Protein AF-A0A2N5RNG7-F1 (afdb_monomer)

Sequence (85 aa):
MKKKVTIKLGKRTYSLVTDEDTEVVRKTIEKIEKDFRRYEEFVDEVGMDYILFVMLANTVLENMKMLEEVRNLKKKLSQFLKDGE

Radius of gyration: 18.48 Å; Cα contacts (8 Å, |Δi|>4): 42; chains: 1; bounding box: 42×34×50 Å

pLDDT: mean 92.5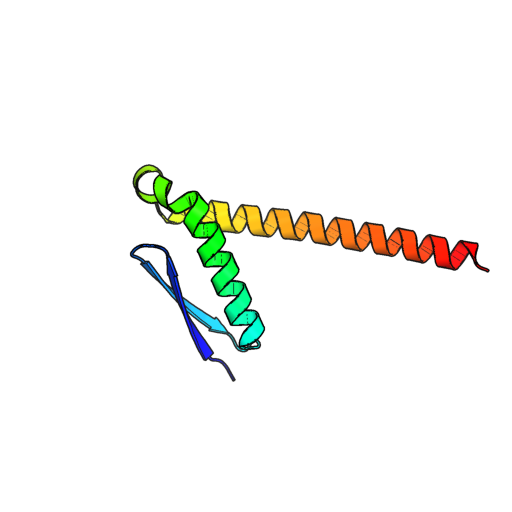8, std 7.08, range [52.16, 97.44]

Foldseek 3Di:
DWDWDWADQPPDIDIDIDPDDPVVVVVVSVVVNVLSVVCVVCCVPPNDVVSVVVVVVVVVVVVVVVVVVVVVVVVVVVVVVVVVD

Solvent-accessible surface area (backbone atoms only — not comparable to full-atom values): 5014 Å² total; per-residue (Å²): 113,78,43,82,44,78,47,70,58,89,95,44,79,46,79,48,78,46,61,69,56,69,67,60,51,50,55,50,48,54,48,53,49,56,57,44,65,79,48,53,88,47,34,87,78,67,35,62,68,52,53,54,48,50,54,49,52,52,52,53,53,50,52,53,51,52,51,50,51,52,52,51,51,51,51,53,52,56,49,56,62,60,77,72,111

Nearest PDB structures (foldseek):
  2mmv-assembly1_B  TM=7.332E-01  e=3.157E-02  Geobacillus stearothermophilus
  3vr4-assembly1_G  TM=3.329E-01  e=5.088E+00  Enterococcus hirae
  5knb-assembly1_G  TM=3.208E-01  e=7.561E+00  Enterococcus hirae ATCC 9790
  8dgf-assembly1_C  TM=2.383E-01  e=5.806E+00  Escherichia coli

Secondary structure (DSSP, 8-state):
--EEEEEEETTEEEEEEE-S-HHHHHHHHHHHHHHHHTTGGGHHHH-HHHHHHHHHHHHHHHHHHHHHHHHHHHHHHHHHHHTT-

Mean predicted aligned error: 5.01 Å

Structure (mmCIF, N/CA/C/O backbone):
data_AF-A0A2N5RNG7-F1
#
_entry.id   AF-A0A2N5RNG7-F1
#
loop_
_atom_site.group_PDB
_atom_site.id
_atom_site.type_symbol
_atom_site.label_atom_id
_atom_site.label_alt_id
_atom_site.label_comp_id
_atom_site.label_asym_id
_atom_site.label_entity_id
_atom_site.label_seq_id
_atom_site.pdbx_PDB_ins_code
_atom_site.Cartn_x
_atom_site.Cartn_y
_atom_site.Cartn_z
_atom_site.occupancy
_atom_site.B_iso_or_equiv
_atom_site.auth_seq_id
_atom_site.auth_comp_id
_atom_site.auth_asym_id
_atom_site.auth_atom_id
_atom_site.pdbx_PDB_model_num
ATOM 1 N N . MET A 1 1 ? 7.087 -21.217 4.571 1.00 79.50 1 MET A N 1
ATOM 2 C CA . MET A 1 1 ? 6.098 -21.582 5.617 1.00 79.50 1 MET A CA 1
ATOM 3 C C . MET A 1 1 ? 5.130 -20.421 5.754 1.00 79.50 1 MET A C 1
ATOM 5 O O . MET A 1 1 ? 5.600 -19.293 5.835 1.00 79.50 1 MET A O 1
ATOM 9 N N . LYS A 1 2 ? 3.814 -20.667 5.741 1.00 87.19 2 LYS A N 1
ATOM 10 C CA . LYS A 1 2 ? 2.820 -19.593 5.887 1.00 87.19 2 LYS A CA 1
ATOM 11 C C . LYS A 1 2 ? 2.896 -19.002 7.295 1.00 87.19 2 LYS A C 1
ATOM 13 O O . LYS A 1 2 ? 2.895 -19.746 8.273 1.00 87.19 2 LYS A O 1
ATOM 18 N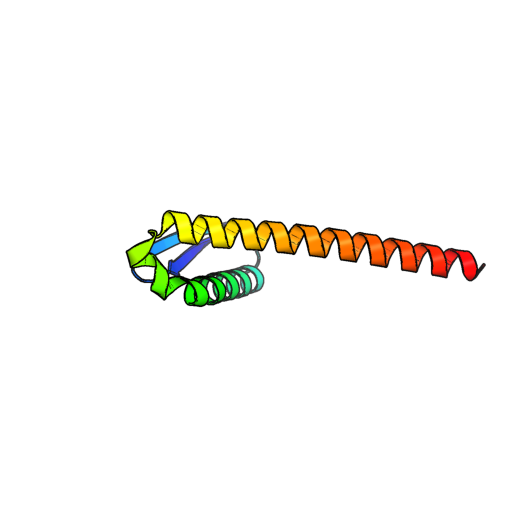 N . LYS A 1 3 ? 2.946 -17.679 7.391 1.00 88.50 3 LYS A N 1
ATOM 19 C CA . LYS A 1 3 ? 2.949 -16.907 8.635 1.00 88.50 3 LYS A CA 1
ATOM 20 C C . LYS A 1 3 ? 1.752 -15.967 8.670 1.00 88.50 3 LYS A C 1
ATOM 22 O O . LYS A 1 3 ? 1.323 -15.447 7.641 1.00 88.50 3 LYS A O 1
ATOM 27 N N . LYS A 1 4 ? 1.205 -15.770 9.870 1.00 92.31 4 LYS A N 1
ATOM 28 C CA . LYS A 1 4 ? 0.154 -14.786 10.133 1.00 92.31 4 LYS A CA 1
ATOM 29 C C . LYS A 1 4 ? 0.806 -13.458 10.500 1.00 92.31 4 LYS A C 1
ATOM 31 O O . LYS A 1 4 ? 1.700 -13.417 11.339 1.00 92.31 4 LYS A O 1
ATOM 36 N N . VAL A 1 5 ? 0.344 -12.395 9.870 1.00 92.25 5 VAL A N 1
ATOM 37 C CA . VAL A 1 5 ? 0.862 -11.038 9.996 1.00 92.25 5 VAL A CA 1
ATOM 38 C C . VAL A 1 5 ? -0.292 -10.139 10.396 1.00 92.25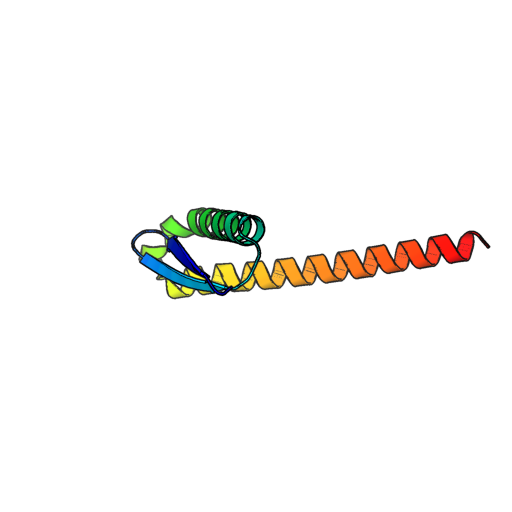 5 VAL A C 1
ATOM 40 O O . VAL A 1 5 ? -1.367 -10.210 9.804 1.00 92.25 5 VAL A O 1
ATOM 43 N N . THR A 1 6 ? -0.071 -9.302 11.400 1.00 92.06 6 THR A N 1
ATOM 44 C CA . THR A 1 6 ? -1.094 -8.407 11.933 1.00 92.06 6 THR A CA 1
ATOM 45 C C . THR A 1 6 ? -0.764 -6.972 11.553 1.00 92.06 6 THR A C 1
ATOM 47 O O . THR A 1 6 ? 0.371 -6.541 11.726 1.00 92.06 6 THR A O 1
ATOM 50 N N . ILE A 1 7 ? -1.756 -6.238 11.055 1.00 93.94 7 ILE A N 1
ATOM 51 C CA . ILE A 1 7 ? -1.630 -4.841 10.627 1.00 93.94 7 ILE A CA 1
ATOM 52 C C . ILE A 1 7 ? -2.627 -4.016 11.431 1.00 93.94 7 ILE A C 1
ATOM 54 O O . ILE A 1 7 ? -3.802 -4.384 11.518 1.00 93.94 7 ILE A O 1
ATOM 58 N N . LYS A 1 8 ? -2.181 -2.906 12.020 1.00 92.81 8 LYS A N 1
ATOM 59 C CA . LYS A 1 8 ? -3.046 -2.011 12.791 1.00 92.81 8 LYS A CA 1
ATOM 60 C C . LYS A 1 8 ? -3.266 -0.714 12.020 1.00 92.81 8 LYS A C 1
ATOM 62 O O . LYS A 1 8 ? -2.319 0.019 11.777 1.00 92.81 8 LYS A O 1
ATOM 67 N N . LEU A 1 9 ? -4.519 -0.425 11.679 1.00 94.19 9 LEU A N 1
ATOM 68 C CA . LEU A 1 9 ? -4.917 0.809 10.998 1.00 94.19 9 LEU A CA 1
ATOM 69 C C . LEU A 1 9 ? -5.939 1.532 11.877 1.00 94.19 9 LEU A C 1
ATOM 71 O O . LEU A 1 9 ? -7.080 1.080 12.028 1.00 94.19 9 LEU A O 1
ATOM 75 N N . GLY A 1 10 ? -5.492 2.601 12.537 1.00 89.31 10 GLY A N 1
ATOM 76 C CA . GLY A 1 10 ? -6.264 3.316 13.550 1.00 89.31 10 GLY A CA 1
ATOM 77 C C . GLY A 1 10 ? -6.714 2.383 14.681 1.00 89.31 10 GLY A C 1
ATOM 78 O O . GLY A 1 10 ? -5.905 1.737 15.357 1.00 89.31 10 GLY A O 1
ATOM 79 N N . LYS A 1 11 ? -8.033 2.283 14.875 1.00 89.38 11 LYS A N 1
ATOM 80 C CA . LYS A 1 11 ? -8.661 1.417 15.892 1.00 89.38 11 LYS A CA 1
ATOM 81 C C . LYS A 1 11 ? -8.907 -0.020 15.413 1.00 89.38 11 LYS A C 1
ATOM 83 O O . LYS A 1 11 ? -9.398 -0.833 16.191 1.00 89.38 11 LYS A O 1
ATOM 88 N N . ARG A 1 12 ? -8.602 -0.346 14.150 1.00 92.12 12 ARG A N 1
ATOM 89 C CA . ARG A 1 12 ? -8.861 -1.668 13.562 1.00 92.12 12 ARG A CA 1
ATOM 90 C C . ARG A 1 12 ? -7.587 -2.484 13.406 1.00 92.12 12 ARG A C 1
ATOM 92 O O . ARG A 1 12 ? -6.494 -1.959 13.200 1.00 92.12 12 ARG A O 1
ATOM 99 N N . THR A 1 13 ? -7.751 -3.797 13.484 1.00 94.25 13 THR A N 1
ATOM 100 C CA . THR A 1 13 ? -6.669 -4.766 13.338 1.00 94.25 13 THR A CA 1
ATOM 101 C C . THR A 1 13 ? -7.036 -5.769 12.259 1.00 94.25 13 THR A C 1
ATOM 103 O O . THR A 1 13 ? -8.095 -6.389 12.313 1.00 94.25 13 THR A O 1
ATOM 106 N N . TYR A 1 14 ? -6.144 -5.932 11.291 1.00 93.31 14 TYR A N 1
ATOM 107 C CA . TYR A 1 14 ? -6.287 -6.842 10.164 1.00 93.31 14 TYR A CA 1
ATOM 108 C C . TYR A 1 14 ? -5.261 -7.960 10.280 1.00 93.31 14 TYR A C 1
ATOM 110 O O . TYR A 1 14 ? -4.171 -7.769 10.818 1.00 93.31 14 TYR A O 1
ATOM 118 N N . SER A 1 15 ? -5.613 -9.145 9.790 1.00 92.12 15 SER A N 1
ATOM 119 C CA . SER A 1 15 ? -4.714 -10.294 9.748 1.00 92.12 15 SER A CA 1
ATOM 120 C C . SER A 1 15 ? -4.561 -10.788 8.319 1.00 92.12 15 SER A C 1
ATOM 122 O O . SER A 1 15 ? -5.545 -11.112 7.661 1.00 92.12 15 SER A O 1
ATOM 124 N N . LEU A 1 16 ? -3.316 -10.883 7.877 1.00 89.44 16 LEU A N 1
ATOM 125 C CA . LEU A 1 16 ? -2.889 -11.446 6.604 1.00 89.44 16 LEU A CA 1
ATOM 126 C C . LEU A 1 16 ? -2.214 -12.794 6.869 1.00 89.44 16 LEU A C 1
ATOM 128 O O . LEU A 1 16 ? -1.497 -12.946 7.856 1.00 89.44 16 LEU A O 1
ATOM 132 N N . VAL A 1 17 ? -2.399 -13.763 5.977 1.00 93.38 17 VAL A N 1
ATOM 133 C CA . VAL A 1 17 ? -1.583 -14.984 5.945 1.00 93.38 17 VAL A CA 1
ATOM 134 C C . VAL A 1 17 ? -0.764 -14.964 4.665 1.00 93.38 17 VAL A C 1
ATOM 136 O O . VAL A 1 17 ? -1.325 -14.839 3.582 1.00 93.38 17 VAL A O 1
ATOM 139 N N . THR A 1 18 ? 0.553 -15.078 4.791 1.00 93.06 18 THR A N 1
ATOM 140 C CA . THR A 1 18 ? 1.487 -15.006 3.662 1.00 93.06 18 THR A CA 1
ATOM 141 C C . THR A 1 18 ? 2.679 -15.926 3.892 1.00 93.06 18 THR A C 1
ATOM 143 O O . THR A 1 18 ? 3.025 -16.219 5.032 1.00 93.06 18 THR A O 1
ATOM 146 N N . ASP A 1 19 ? 3.293 -16.427 2.833 1.00 95.38 19 ASP A N 1
ATOM 147 C CA . ASP A 1 19 ? 4.569 -17.146 2.842 1.00 95.38 19 ASP A CA 1
ATOM 148 C C . ASP A 1 19 ? 5.738 -16.304 2.306 1.00 95.38 19 ASP A C 1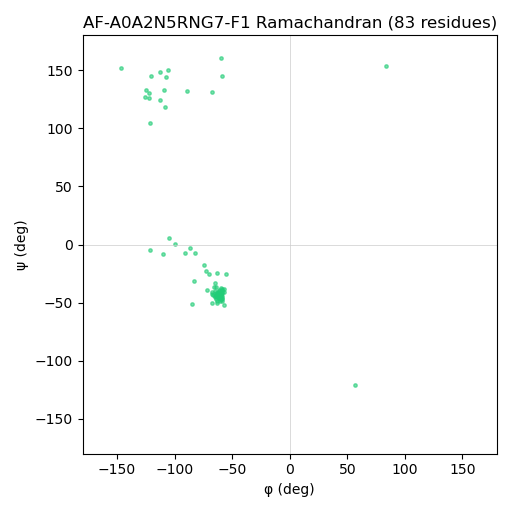
ATOM 150 O O . ASP A 1 19 ? 6.859 -16.806 2.245 1.00 95.38 19 ASP A O 1
ATOM 154 N N . GLU A 1 20 ? 5.487 -15.025 2.010 1.00 95.25 20 GLU A N 1
ATOM 155 C CA . GLU A 1 20 ? 6.477 -14.049 1.551 1.00 95.25 20 GLU A CA 1
ATOM 156 C C . GLU A 1 20 ? 7.620 -13.831 2.544 1.00 95.25 20 GLU A C 1
ATOM 158 O O . GLU A 1 20 ? 7.498 -14.072 3.752 1.00 95.25 20 GLU A O 1
ATOM 163 N N . ASP A 1 21 ? 8.732 -13.298 2.045 1.00 94.50 21 ASP A N 1
ATOM 164 C CA . ASP A 1 21 ? 9.883 -12.939 2.868 1.00 94.50 21 ASP A CA 1
ATOM 165 C C . ASP A 1 21 ? 9.527 -11.911 3.965 1.00 94.50 21 ASP A C 1
ATOM 167 O O . ASP A 1 21 ? 8.660 -11.052 3.806 1.00 94.50 21 ASP A O 1
ATOM 171 N N . THR A 1 22 ? 10.162 -12.021 5.136 1.00 90.88 22 THR A N 1
ATOM 172 C CA . THR A 1 22 ? 9.839 -11.167 6.295 1.00 90.88 22 THR A CA 1
ATOM 173 C C . THR A 1 22 ? 10.141 -9.697 6.038 1.00 90.88 22 THR A C 1
ATOM 175 O O . THR A 1 22 ? 9.367 -8.846 6.471 1.00 90.88 22 THR A O 1
ATOM 178 N N . GLU A 1 23 ? 11.214 -9.389 5.316 1.00 93.50 23 GLU A N 1
ATOM 179 C CA . GLU A 1 23 ? 11.579 -8.013 4.995 1.00 93.50 23 GLU A CA 1
ATOM 180 C C . GLU A 1 23 ? 10.611 -7.412 3.971 1.00 93.50 23 GLU A C 1
ATOM 182 O O . GLU A 1 23 ? 10.195 -6.260 4.108 1.00 93.50 23 GLU A O 1
ATOM 187 N N . VAL A 1 24 ? 10.184 -8.209 2.986 1.00 94.19 24 VAL A N 1
ATOM 188 C CA . VAL A 1 24 ? 9.141 -7.814 2.023 1.00 94.19 24 VAL A CA 1
ATOM 189 C C . VAL A 1 24 ? 7.832 -7.505 2.747 1.00 94.19 24 VAL A C 1
ATOM 191 O O . VAL A 1 24 ? 7.236 -6.445 2.539 1.00 94.19 24 VAL A O 1
ATOM 194 N N . VAL A 1 25 ? 7.409 -8.395 3.647 1.00 93.00 25 VAL A N 1
ATOM 195 C CA . VAL A 1 25 ? 6.220 -8.195 4.481 1.00 93.00 25 VAL A CA 1
ATOM 196 C C . VAL A 1 25 ? 6.350 -6.925 5.319 1.00 93.00 25 VAL A C 1
ATOM 198 O O . VAL A 1 25 ? 5.441 -6.100 5.291 1.00 93.00 25 VAL A O 1
ATOM 201 N N . ARG A 1 26 ? 7.477 -6.719 6.011 1.00 92.88 26 ARG A N 1
ATOM 202 C CA . ARG A 1 26 ? 7.713 -5.530 6.845 1.00 92.88 26 ARG A CA 1
ATOM 203 C C . ARG A 1 26 ? 7.574 -4.240 6.037 1.00 92.88 26 ARG A C 1
ATOM 205 O O . ARG A 1 26 ? 6.779 -3.380 6.406 1.00 92.88 26 ARG A O 1
ATOM 212 N N . LYS A 1 27 ? 8.273 -4.132 4.901 1.00 94.88 27 LYS A N 1
ATOM 213 C CA . LYS A 1 27 ? 8.186 -2.960 4.010 1.00 94.88 27 LYS A CA 1
ATOM 214 C C . LYS A 1 27 ? 6.767 -2.723 3.496 1.00 94.88 27 LYS A C 1
ATOM 216 O O . LYS A 1 27 ? 6.335 -1.579 3.372 1.00 94.88 27 LYS A O 1
ATOM 221 N N . THR A 1 28 ? 6.038 -3.800 3.209 1.00 92.38 28 THR A N 1
ATOM 222 C CA . THR A 1 28 ? 4.646 -3.718 2.752 1.00 92.38 28 THR A CA 1
ATOM 223 C C . THR A 1 28 ? 3.744 -3.139 3.838 1.00 92.38 28 THR A C 1
ATOM 225 O O . THR A 1 28 ? 2.967 -2.230 3.557 1.00 92.38 28 THR A O 1
ATOM 228 N N . ILE A 1 29 ? 3.878 -3.599 5.086 1.00 93.50 29 ILE A N 1
ATOM 229 C CA . ILE A 1 29 ? 3.121 -3.056 6.225 1.00 93.50 29 ILE A CA 1
ATOM 230 C C . IL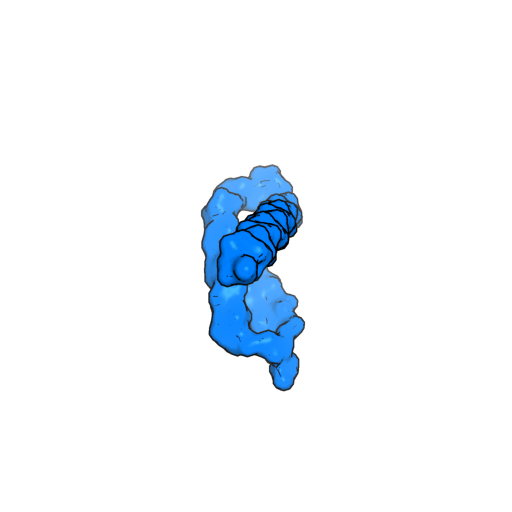E A 1 29 ? 3.450 -1.578 6.430 1.00 93.50 29 ILE A C 1
ATOM 232 O O . ILE A 1 29 ? 2.537 -0.765 6.542 1.00 93.50 29 ILE A O 1
ATOM 236 N N . GLU A 1 30 ? 4.733 -1.212 6.410 1.00 93.94 30 GLU A N 1
ATOM 237 C CA . GLU A 1 30 ? 5.167 0.179 6.577 1.00 93.94 30 GLU A CA 1
ATOM 238 C C . GLU A 1 30 ? 4.578 1.103 5.509 1.00 93.94 30 GLU A C 1
ATOM 240 O O . GLU A 1 30 ? 4.164 2.223 5.824 1.00 93.94 30 GLU A O 1
ATOM 245 N N . LYS A 1 31 ? 4.495 0.634 4.256 1.00 93.62 31 LYS A N 1
ATOM 246 C CA . LYS A 1 31 ? 3.820 1.363 3.177 1.00 93.62 31 LYS A CA 1
ATOM 247 C C . LYS A 1 31 ? 2.328 1.524 3.473 1.00 93.62 31 LYS A C 1
ATOM 249 O O . LYS A 1 31 ? 1.838 2.647 3.434 1.00 93.62 31 LYS A O 1
ATOM 254 N N . ILE A 1 32 ? 1.630 0.441 3.826 1.00 94.50 32 ILE A N 1
ATOM 255 C CA . ILE A 1 32 ? 0.189 0.470 4.130 1.00 94.50 32 ILE A CA 1
ATOM 256 C C . ILE A 1 32 ? -0.109 1.437 5.283 1.00 94.50 32 ILE A C 1
ATOM 258 O O . ILE A 1 32 ? -1.010 2.264 5.174 1.00 94.50 32 ILE A O 1
ATOM 262 N N . GLU A 1 33 ? 0.650 1.372 6.378 1.00 94.19 33 GLU A N 1
ATOM 263 C CA . GLU A 1 33 ? 0.467 2.258 7.532 1.00 94.19 33 GLU A CA 1
ATOM 264 C C . GLU A 1 33 ? 0.766 3.719 7.183 1.00 94.19 33 GLU A C 1
ATOM 266 O O . GLU A 1 33 ? 0.054 4.626 7.617 1.00 94.19 33 GLU A O 1
ATOM 271 N N . LYS A 1 34 ? 1.806 3.967 6.377 1.00 94.19 34 LYS A N 1
ATOM 272 C CA . LYS A 1 34 ? 2.130 5.310 5.886 1.00 94.19 34 LYS A CA 1
ATOM 273 C C . LYS A 1 34 ? 1.018 5.872 5.007 1.00 94.19 34 LYS A C 1
ATOM 275 O O . LYS A 1 34 ? 0.677 7.041 5.169 1.00 94.19 34 LYS A O 1
ATOM 280 N N . ASP A 1 35 ? 0.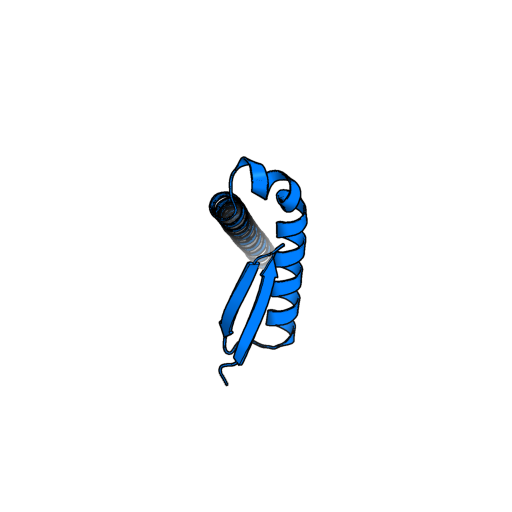470 5.066 4.107 1.00 93.69 35 ASP A N 1
ATOM 281 C CA . ASP A 1 35 ? -0.618 5.483 3.229 1.00 93.69 35 ASP A CA 1
ATOM 282 C C . ASP A 1 35 ? -1.896 5.735 4.032 1.00 93.69 35 ASP A C 1
ATOM 284 O O . ASP A 1 35 ? -2.547 6.755 3.821 1.00 93.69 35 ASP A O 1
ATOM 288 N N . PHE A 1 36 ? -2.201 4.893 5.022 1.00 96.12 36 PHE A N 1
ATOM 289 C CA . PHE A 1 36 ? -3.351 5.089 5.904 1.00 96.12 36 PHE A CA 1
ATOM 290 C C . PHE A 1 36 ? -3.274 6.399 6.698 1.00 96.12 36 PHE A C 1
ATOM 292 O O . PHE A 1 36 ? -4.266 7.119 6.762 1.00 96.12 36 PHE A O 1
ATOM 299 N N . ARG A 1 37 ? -2.101 6.766 7.238 1.00 95.25 37 ARG A N 1
ATOM 300 C CA . ARG A 1 37 ? -1.917 8.034 7.977 1.00 95.25 37 ARG A CA 1
ATOM 301 C C . ARG A 1 37 ? -2.316 9.278 7.179 1.00 95.25 37 ARG A C 1
ATOM 303 O O . ARG A 1 37 ? -2.660 10.288 7.775 1.00 95.25 37 ARG A O 1
ATOM 310 N N . ARG A 1 38 ? -2.280 9.223 5.843 1.00 94.56 38 ARG A N 1
ATOM 311 C CA . ARG A 1 38 ? -2.695 10.336 4.968 1.00 94.56 38 ARG A CA 1
ATOM 312 C C . ARG A 1 38 ? -4.209 10.512 4.897 1.00 94.56 38 ARG A C 1
ATOM 314 O O . ARG A 1 38 ? -4.666 11.541 4.418 1.00 94.56 38 ARG A O 1
ATOM 321 N N . TYR A 1 39 ? -4.953 9.489 5.300 1.00 94.81 39 TYR A N 1
ATOM 322 C CA . TYR A 1 39 ? -6.402 9.433 5.183 1.00 94.81 39 TYR A CA 1
ATOM 323 C C . TYR A 1 39 ? -7.109 9.242 6.529 1.00 94.81 39 TYR A C 1
ATOM 325 O O . TYR A 1 39 ? -8.335 9.254 6.577 1.00 94.81 39 TYR A O 1
ATOM 333 N N . GLU A 1 40 ? -6.349 9.049 7.610 1.00 94.06 40 GLU A N 1
ATOM 334 C CA . GLU A 1 40 ? -6.870 8.723 8.938 1.00 94.06 40 GLU A CA 1
ATOM 335 C C . GLU A 1 40 ? -7.871 9.770 9.443 1.00 94.06 40 GLU A C 1
ATOM 337 O O . GLU A 1 40 ? -8.899 9.401 10.006 1.00 94.06 40 GLU A O 1
ATOM 342 N N . GLU A 1 41 ? -7.627 11.054 9.170 1.00 94.88 41 GLU A N 1
ATOM 343 C CA . GLU A 1 41 ? -8.515 12.154 9.571 1.00 94.88 41 GLU A CA 1
ATOM 344 C C . GLU A 1 41 ? -9.907 12.095 8.921 1.00 94.88 41 GLU A C 1
ATOM 346 O O . GLU A 1 41 ? -10.875 12.575 9.502 1.00 94.88 41 GLU A O 1
ATOM 351 N N . PHE A 1 42 ? -10.036 11.448 7.759 1.00 95.12 42 PHE A N 1
ATOM 352 C CA . PHE A 1 42 ? -11.307 11.335 7.039 1.00 95.12 42 PHE A CA 1
ATOM 353 C C . PHE A 1 42 ? -12.099 10.083 7.431 1.00 95.12 42 PHE A C 1
ATOM 355 O O . PHE A 1 42 ? -13.238 9.918 7.000 1.00 95.12 42 PHE A O 1
ATOM 362 N N . VAL A 1 43 ? -11.533 9.178 8.238 1.00 94.62 43 VAL A N 1
ATOM 363 C CA . VAL A 1 43 ? -12.178 7.894 8.573 1.00 94.62 43 VAL A CA 1
ATOM 364 C C . VAL A 1 43 ? -13.539 8.099 9.237 1.00 94.62 43 VAL A C 1
ATOM 366 O O . VAL A 1 43 ? -14.468 7.349 8.934 1.00 94.62 43 VAL A O 1
ATOM 369 N N . ASP A 1 44 ? -13.669 9.105 10.102 1.00 93.94 44 ASP A N 1
ATOM 370 C CA . ASP A 1 44 ? -14.927 9.408 10.793 1.00 93.94 44 ASP A CA 1
ATOM 371 C C . ASP A 1 44 ? -15.977 10.040 9.855 1.00 93.94 44 ASP A C 1
ATOM 373 O O . ASP A 1 44 ? -17.173 9.921 10.113 1.00 93.94 44 ASP A O 1
ATOM 377 N N . GLU A 1 45 ? -15.552 10.661 8.749 1.00 96.06 45 GLU A N 1
ATOM 378 C CA . GLU A 1 45 ? -16.434 11.295 7.761 1.00 96.06 45 GLU A CA 1
ATOM 379 C C . GLU A 1 45 ? -16.954 10.293 6.720 1.00 96.06 45 GLU A C 1
ATOM 381 O O . GLU A 1 45 ? -18.156 10.212 6.472 1.00 96.06 45 GLU A O 1
ATOM 386 N N . VAL A 1 46 ? -16.052 9.522 6.103 1.00 96.06 46 VAL A N 1
ATOM 387 C CA . VAL A 1 46 ? -16.374 8.679 4.932 1.00 96.06 46 VAL A CA 1
ATOM 388 C C . VAL A 1 46 ? -16.360 7.179 5.227 1.00 96.06 46 VAL A C 1
ATOM 390 O O . VAL A 1 46 ? -16.777 6.370 4.398 1.00 96.06 46 VAL A O 1
ATOM 393 N N . GLY A 1 47 ? -15.905 6.791 6.417 1.00 95.00 47 GLY A N 1
ATOM 394 C CA . GLY A 1 47 ? -15.827 5.403 6.847 1.00 95.00 47 GLY A CA 1
ATOM 395 C C . GLY A 1 47 ? -14.568 4.671 6.374 1.00 95.00 47 GLY A C 1
ATOM 396 O O . GLY A 1 47 ? -13.964 4.959 5.339 1.00 95.00 47 GLY A O 1
ATOM 397 N N . MET A 1 48 ? -14.186 3.653 7.149 1.00 94.56 48 MET A N 1
ATOM 398 C CA . MET A 1 48 ? -12.972 2.862 6.920 1.00 94.56 48 MET A CA 1
ATOM 399 C C . MET A 1 48 ? -12.943 2.183 5.544 1.00 94.56 48 MET A C 1
ATOM 401 O O . MET A 1 48 ? -11.894 2.136 4.905 1.00 94.56 48 MET A O 1
ATOM 405 N N . ASP A 1 49 ? -14.075 1.646 5.091 1.00 95.25 49 ASP A N 1
ATOM 406 C CA . ASP A 1 49 ? -14.138 0.863 3.853 1.00 95.25 49 ASP A CA 1
ATOM 407 C C . ASP A 1 49 ? -13.833 1.736 2.629 1.00 95.25 49 ASP A C 1
ATOM 409 O O . ASP A 1 49 ? -13.122 1.306 1.719 1.00 95.25 49 ASP A O 1
ATOM 413 N N . TYR A 1 50 ? -14.285 2.995 2.649 1.00 96.12 50 TYR A N 1
ATOM 414 C CA . TYR A 1 50 ? -13.961 3.970 1.614 1.00 96.12 50 TYR A CA 1
ATOM 415 C C . TYR A 1 50 ? -12.463 4.298 1.603 1.00 96.12 50 TYR A C 1
ATOM 417 O O . TYR A 1 50 ? -11.837 4.285 0.544 1.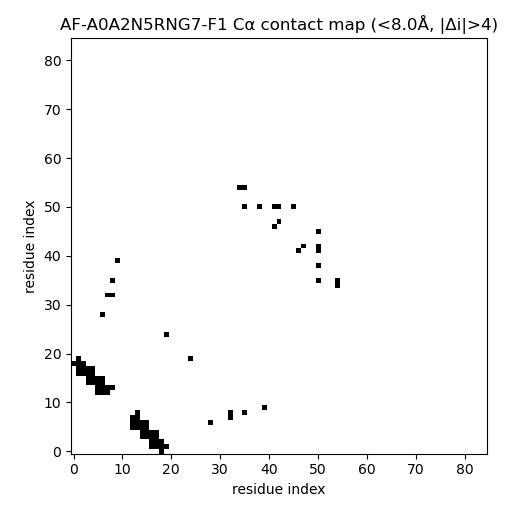00 96.12 50 TYR A O 1
ATOM 425 N N . ILE A 1 51 ? -11.854 4.508 2.777 1.00 96.19 51 ILE A N 1
ATOM 426 C CA . ILE A 1 51 ? -10.407 4.748 2.884 1.00 96.19 51 ILE A CA 1
ATOM 427 C C . ILE A 1 51 ? -9.602 3.570 2.330 1.00 96.19 51 ILE A C 1
ATOM 429 O O . ILE A 1 51 ? -8.692 3.766 1.523 1.00 96.19 51 ILE A O 1
ATOM 433 N N . LEU A 1 52 ? -9.960 2.341 2.706 1.00 95.00 52 LEU A N 1
ATOM 434 C CA . LEU A 1 52 ? -9.300 1.138 2.199 1.00 95.00 52 LEU A CA 1
ATOM 435 C C . LEU A 1 52 ? -9.447 1.003 0.678 1.00 95.00 52 LEU A C 1
ATOM 437 O O . LEU A 1 52 ? -8.479 0.644 0.004 1.00 95.00 52 LEU A O 1
ATOM 441 N N . PHE A 1 53 ? -10.620 1.331 0.127 1.00 96.31 53 PHE A N 1
ATOM 442 C CA . PHE A 1 53 ? -10.837 1.345 -1.318 1.00 96.31 53 PHE A CA 1
ATOM 443 C C . PHE A 1 53 ? -9.952 2.379 -2.024 1.00 96.31 53 PHE A C 1
ATOM 445 O O . PHE A 1 53 ? -9.305 2.046 -3.016 1.00 96.31 53 PHE A O 1
ATOM 452 N N . VAL A 1 54 ? -9.854 3.605 -1.499 1.00 95.69 54 VAL A N 1
ATOM 453 C CA . VAL A 1 54 ? -8.978 4.649 -2.060 1.00 95.69 54 VAL A CA 1
ATOM 454 C C . VAL A 1 54 ? -7.511 4.214 -2.023 1.00 95.69 54 VAL A C 1
ATOM 456 O O . VAL A 1 54 ? -6.804 4.349 -3.022 1.00 95.69 54 VAL A O 1
ATOM 459 N N . MET A 1 55 ? -7.047 3.645 -0.907 1.00 95.50 55 MET A N 1
ATOM 460 C CA . MET A 1 55 ? -5.681 3.120 -0.787 1.00 95.50 55 MET A CA 1
ATOM 461 C C . MET A 1 55 ? -5.399 2.018 -1.820 1.00 95.50 55 MET A C 1
ATOM 463 O O . MET A 1 55 ? -4.347 2.024 -2.469 1.00 95.50 55 MET A O 1
ATOM 467 N N . LEU A 1 56 ? -6.347 1.096 -2.015 1.00 95.06 56 LEU A N 1
ATOM 4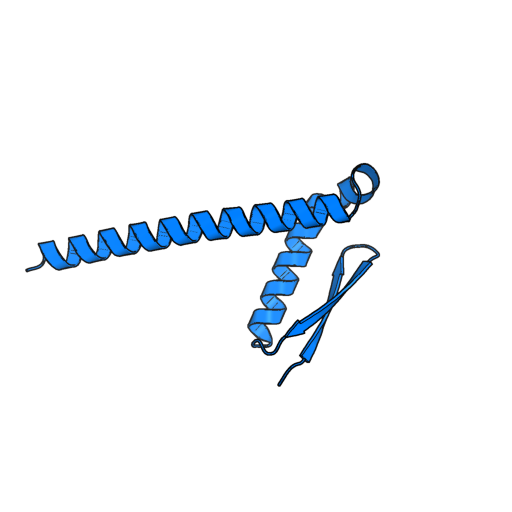68 C CA . LEU A 1 56 ? -6.243 0.044 -3.023 1.00 95.06 56 LEU A CA 1
ATOM 469 C C . LEU A 1 56 ? -6.203 0.627 -4.441 1.00 95.06 56 LEU A C 1
ATOM 471 O O . LEU A 1 56 ? -5.317 0.274 -5.218 1.00 95.06 56 LEU A O 1
ATOM 475 N N . ALA A 1 57 ? -7.116 1.543 -4.771 1.00 96.12 57 ALA A N 1
ATOM 476 C CA . ALA A 1 57 ? -7.180 2.182 -6.082 1.00 96.12 57 ALA A CA 1
ATOM 477 C C . ALA A 1 57 ? -5.875 2.922 -6.411 1.00 96.12 57 ALA A C 1
ATOM 479 O O . ALA A 1 57 ? -5.322 2.752 -7.498 1.00 96.12 57 ALA A O 1
ATOM 480 N N . ASN A 1 58 ? -5.327 3.668 -5.450 1.00 95.44 58 ASN A N 1
ATOM 481 C CA . ASN A 1 58 ? -4.050 4.362 -5.609 1.00 95.44 58 ASN A CA 1
ATOM 482 C C . ASN A 1 58 ? -2.887 3.391 -5.834 1.00 95.44 58 ASN A C 1
ATOM 484 O O . ASN A 1 58 ? -2.064 3.623 -6.718 1.00 95.44 58 ASN A O 1
ATOM 488 N N . THR A 1 59 ? -2.852 2.278 -5.097 1.00 94.75 59 THR A N 1
ATOM 489 C CA . THR A 1 59 ? -1.832 1.233 -5.275 1.00 94.75 59 THR A CA 1
ATOM 490 C C . THR A 1 59 ? -1.913 0.604 -6.668 1.00 94.75 59 THR A C 1
ATOM 492 O O . THR A 1 59 ? -0.894 0.408 -7.328 1.00 94.75 59 THR A O 1
ATOM 495 N N . VAL A 1 60 ? -3.125 0.317 -7.155 1.00 96.44 60 VAL A N 1
ATOM 496 C CA . VAL A 1 60 ? -3.338 -0.225 -8.506 1.00 96.44 60 VAL A CA 1
ATOM 497 C C . VAL A 1 60 ? -2.893 0.777 -9.574 1.00 96.44 60 VAL A C 1
ATOM 499 O O . VAL A 1 60 ? -2.199 0.393 -10.515 1.00 96.44 60 VAL A O 1
ATOM 502 N N . LEU A 1 61 ? -3.230 2.061 -9.420 1.00 96.75 61 LEU A N 1
ATOM 503 C CA . LEU A 1 61 ? -2.803 3.116 -10.343 1.00 96.75 61 LEU A CA 1
ATOM 504 C C . LEU A 1 61 ? -1.277 3.271 -10.379 1.00 96.75 61 LEU A C 1
ATOM 506 O O . LEU A 1 61 ? -0.705 3.410 -11.459 1.00 96.75 61 LEU A O 1
ATOM 510 N N . GLU A 1 62 ? -0.611 3.229 -9.225 1.00 94.88 62 GLU A N 1
ATOM 511 C CA . GLU A 1 62 ? 0.853 3.280 -9.130 1.00 94.88 62 GLU A CA 1
ATOM 512 C C . GLU A 1 62 ? 1.501 2.086 -9.846 1.00 94.88 62 GLU A C 1
ATOM 514 O O . GLU A 1 62 ? 2.389 2.273 -10.677 1.00 94.88 62 GLU A O 1
ATOM 519 N N . ASN A 1 63 ? 0.987 0.871 -9.625 1.00 95.69 63 ASN A N 1
ATOM 520 C CA . ASN A 1 63 ? 1.474 -0.334 -10.300 1.00 95.69 63 ASN A CA 1
ATOM 521 C C . ASN A 1 63 ? 1.304 -0.260 -11.826 1.00 95.69 63 ASN A C 1
ATOM 523 O O . ASN A 1 63 ? 2.192 -0.684 -12.568 1.00 95.69 63 ASN A O 1
ATOM 527 N N . MET A 1 64 ? 0.190 0.301 -12.312 1.00 97.06 64 MET A N 1
ATOM 528 C CA . MET A 1 64 ? -0.036 0.499 -13.748 1.00 97.06 64 MET A CA 1
ATOM 529 C C . MET A 1 64 ? 0.976 1.476 -14.358 1.00 97.06 64 MET A C 1
ATOM 531 O O . MET A 1 64 ? 1.513 1.196 -15.432 1.00 97.06 64 MET A O 1
ATOM 535 N N . LYS A 1 65 ? 1.291 2.575 -13.659 1.00 96.94 65 LYS A N 1
ATOM 536 C CA . LYS A 1 65 ? 2.324 3.533 -14.086 1.00 96.94 65 LYS A CA 1
ATOM 537 C C . LYS A 1 65 ? 3.711 2.894 -14.110 1.00 96.94 65 LYS A C 1
ATOM 539 O O . LYS A 1 65 ? 4.403 2.989 -15.119 1.00 96.94 65 LYS A O 1
ATOM 544 N N . MET A 1 66 ? 4.086 2.168 -13.054 1.00 97.00 66 MET A N 1
ATOM 545 C CA . MET A 1 66 ? 5.368 1.454 -12.996 1.00 97.00 66 MET A CA 1
ATOM 546 C C . MET A 1 66 ? 5.508 0.437 -14.136 1.00 97.00 66 MET A C 1
ATOM 548 O O . MET A 1 66 ? 6.565 0.331 -14.756 1.00 97.00 66 MET A O 1
ATOM 552 N N . LEU A 1 67 ? 4.440 -0.300 -14.457 1.00 96.38 67 LEU A N 1
ATOM 553 C CA . LEU A 1 67 ? 4.444 -1.250 -15.570 1.00 96.38 67 LEU A CA 1
ATOM 554 C C . LEU A 1 67 ? 4.691 -0.554 -16.916 1.00 96.38 67 LEU A C 1
ATOM 556 O O . LEU A 1 67 ? 5.416 -1.076 -17.767 1.00 96.38 67 LEU A O 1
ATOM 560 N N . GLU A 1 68 ? 4.089 0.614 -17.122 1.00 97.44 68 GLU A N 1
ATOM 561 C CA . GLU A 1 68 ? 4.302 1.422 -18.319 1.00 97.44 68 GLU A CA 1
ATOM 562 C C . GLU A 1 68 ? 5.737 1.959 -18.402 1.00 97.44 68 GLU A C 1
ATOM 564 O O . GLU A 1 68 ? 6.380 1.840 -19.448 1.00 97.44 68 GLU A O 1
ATOM 569 N N . GLU A 1 69 ? 6.285 2.459 -17.295 1.00 97.12 69 GLU A N 1
ATOM 570 C CA . GLU A 1 69 ? 7.676 2.911 -17.210 1.00 97.12 69 GLU A CA 1
ATOM 571 C C . GLU A 1 69 ? 8.661 1.784 -17.538 1.00 97.12 69 GLU A C 1
ATOM 573 O O . GLU A 1 69 ? 9.550 1.965 -18.373 1.00 97.12 69 GLU A O 1
ATOM 578 N N . VAL A 1 70 ? 8.462 0.588 -16.976 1.00 97.31 70 VAL A N 1
ATOM 579 C CA . VAL A 1 70 ? 9.279 -0.597 -17.283 1.00 97.31 70 VAL A CA 1
ATOM 580 C C . VAL A 1 70 ? 9.198 -0.955 -18.768 1.00 97.31 70 VAL A C 1
ATOM 582 O O . VAL A 1 70 ? 10.223 -1.237 -19.394 1.00 97.31 70 VAL A O 1
ATOM 585 N N . ARG A 1 71 ? 8.003 -0.911 -19.376 1.00 96.06 71 ARG A N 1
ATOM 586 C CA . ARG A 1 71 ? 7.842 -1.143 -20.824 1.00 96.06 71 ARG A CA 1
ATOM 587 C C . ARG A 1 71 ? 8.596 -0.102 -21.648 1.00 96.06 71 ARG A C 1
ATOM 589 O O . ARG A 1 71 ? 9.227 -0.463 -22.641 1.00 96.06 71 ARG A O 1
ATOM 596 N N . ASN A 1 72 ? 8.553 1.164 -21.246 1.00 96.44 72 ASN A N 1
ATOM 597 C CA . ASN A 1 72 ? 9.244 2.249 -21.937 1.00 96.44 72 ASN A CA 1
ATOM 598 C C . ASN A 1 72 ? 10.767 2.125 -21.818 1.00 96.44 72 ASN A C 1
ATOM 600 O O . ASN A 1 72 ? 11.469 2.263 -22.819 1.00 96.44 72 ASN A O 1
ATOM 604 N N . LEU A 1 73 ? 11.284 1.788 -20.634 1.00 96.31 73 LEU A N 1
ATOM 605 C CA . LEU A 1 73 ? 12.708 1.514 -20.430 1.00 96.31 73 LEU A CA 1
ATOM 606 C C . LEU A 1 73 ? 13.173 0.316 -21.263 1.00 96.31 73 LEU A C 1
ATOM 608 O O . LEU A 1 73 ? 14.203 0.398 -21.931 1.00 96.31 73 LEU A O 1
ATOM 612 N N . LYS A 1 74 ? 12.380 -0.762 -21.312 1.00 95.38 74 LYS A N 1
ATOM 613 C CA . LYS A 1 74 ? 12.676 -1.930 -22.151 1.00 95.38 74 LYS A CA 1
ATOM 614 C C . LYS A 1 74 ? 12.765 -1.558 -23.633 1.00 95.38 74 LYS A C 1
ATOM 616 O O . LYS A 1 74 ? 13.693 -1.994 -24.305 1.00 95.38 74 LYS A O 1
ATOM 621 N N . LYS A 1 75 ? 11.845 -0.722 -24.135 1.00 94.31 75 LYS A N 1
ATOM 622 C CA . LYS A 1 75 ? 11.889 -0.220 -25.521 1.00 94.31 75 LYS A CA 1
ATOM 623 C C . LYS A 1 75 ? 13.167 0.573 -25.800 1.00 94.31 75 LYS A C 1
ATOM 625 O O . LYS A 1 75 ? 13.817 0.300 -26.803 1.00 94.31 75 LYS A O 1
ATOM 630 N N . LYS A 1 76 ? 13.546 1.498 -24.909 1.00 94.44 76 LYS A N 1
ATOM 631 C CA . LYS A 1 76 ? 14.777 2.296 -25.048 1.00 94.44 76 LYS A CA 1
ATOM 632 C C . LYS A 1 76 ? 16.030 1.418 -25.072 1.00 94.44 76 LYS A C 1
ATOM 634 O O . LYS A 1 76 ? 16.887 1.614 -25.924 1.00 94.44 76 LYS A O 1
ATOM 639 N N . LEU A 1 77 ? 16.110 0.422 -24.186 1.00 94.25 77 LEU A N 1
ATOM 640 C CA . LEU A 1 77 ? 17.217 -0.541 -24.168 1.00 94.25 77 LEU A CA 1
ATOM 641 C C . LEU A 1 77 ? 17.293 -1.346 -25.470 1.00 94.25 77 LEU A C 1
ATOM 643 O O . LEU A 1 77 ? 18.370 -1.502 -26.031 1.00 94.25 77 LEU A O 1
ATOM 647 N N . SER A 1 78 ? 16.156 -1.830 -25.979 1.00 91.75 78 SER A N 1
ATOM 648 C CA . SER A 1 78 ? 16.122 -2.561 -27.251 1.00 91.75 78 SER A CA 1
ATOM 649 C C . SER A 1 78 ? 16.500 -1.701 -28.457 1.00 91.75 78 SER A C 1
ATOM 651 O O . SER A 1 78 ? 17.061 -2.236 -29.403 1.00 91.75 78 SER A O 1
ATOM 653 N N . GLN A 1 79 ? 16.182 -0.404 -28.448 1.00 90.69 79 GLN A N 1
ATOM 654 C CA . GLN A 1 79 ? 16.627 0.530 -29.488 1.00 90.69 79 GLN A CA 1
ATOM 655 C C . GLN A 1 79 ? 18.140 0.736 -29.417 1.00 90.69 79 GLN A C 1
ATOM 657 O O . GLN A 1 79 ? 18.827 0.493 -30.397 1.00 90.69 79 GLN A O 1
ATOM 662 N N . PHE A 1 80 ? 18.667 1.040 -28.228 1.00 90.56 80 PHE A N 1
ATOM 663 C CA . PHE A 1 80 ? 20.104 1.226 -28.026 1.00 90.56 80 PHE A CA 1
ATOM 664 C C . PHE A 1 80 ? 20.935 0.004 -28.448 1.00 90.56 80 PHE A C 1
ATOM 666 O O . PHE A 1 80 ? 21.980 0.155 -29.068 1.00 90.56 80 PHE A O 1
ATOM 673 N N . LEU A 1 81 ? 20.463 -1.211 -28.147 1.00 87.62 81 LEU A N 1
ATOM 674 C CA . LEU A 1 81 ? 21.143 -2.446 -28.553 1.00 87.62 81 LEU A CA 1
ATOM 675 C C . LEU A 1 81 ? 21.085 -2.711 -30.065 1.00 87.62 81 LEU A C 1
ATOM 677 O O . LEU A 1 81 ? 21.951 -3.413 -30.567 1.00 87.62 81 LEU A O 1
ATOM 681 N N . LYS A 1 82 ? 20.084 -2.181 -30.780 1.00 77.94 82 LYS A N 1
ATOM 682 C CA . LYS A 1 82 ? 19.976 -2.300 -32.244 1.00 77.94 82 LYS A CA 1
ATOM 683 C C . LYS A 1 82 ? 20.807 -1.261 -32.990 1.00 77.94 82 LYS A C 1
ATOM 685 O O . LYS A 1 82 ? 21.257 -1.547 -34.086 1.00 77.94 82 LYS A O 1
ATOM 690 N N . ASP A 1 83 ? 20.985 -0.080 -32.406 1.00 69.12 83 ASP A N 1
ATOM 691 C CA . ASP A 1 83 ? 21.772 1.007 -33.001 1.00 69.12 83 ASP A CA 1
ATOM 692 C C . ASP A 1 83 ? 23.290 0.841 -32.756 1.00 69.12 83 ASP A C 1
ATOM 694 O O . ASP A 1 83 ? 24.088 1.625 -33.265 1.00 69.12 83 ASP A O 1
ATOM 698 N N . GLY A 1 84 ? 23.688 -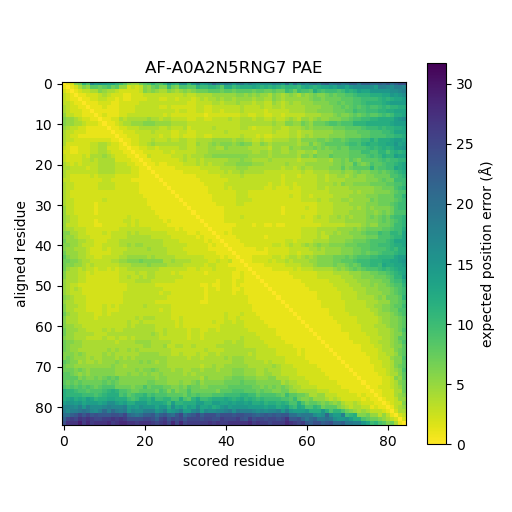0.140 -31.933 1.00 59.47 84 GLY A N 1
ATOM 699 C CA . GLY A 1 84 ? 25.083 -0.473 -31.616 1.00 59.47 84 GLY A CA 1
ATOM 700 C C . GLY A 1 84 ? 25.672 -1.661 -32.392 1.00 59.47 84 GLY A C 1
ATOM 701 O O . GLY A 1 84 ? 26.829 -2.002 -32.138 1.00 59.47 84 GLY A O 1
ATOM 702 N N . GLU A 1 85 ? 24.896 -2.285 -33.287 1.00 52.16 85 GLU A N 1
ATOM 703 C CA . GLU A 1 85 ? 25.362 -3.207 -34.346 1.00 52.16 85 GLU A CA 1
ATOM 704 C C . GLU A 1 85 ? 25.573 -2.444 -35.662 1.00 52.16 85 GLU A C 1
ATOM 706 O O . GLU A 1 85 ? 26.535 -2.788 -36.386 1.00 52.16 85 GLU A O 1
#